Protein AF-A0A2V9DHL7-F1 (afdb_monomer)

Mean predicted aligned error: 11.83 Å

Solvent-accessible surface area (backbone atoms only — not comparable to full-atom values):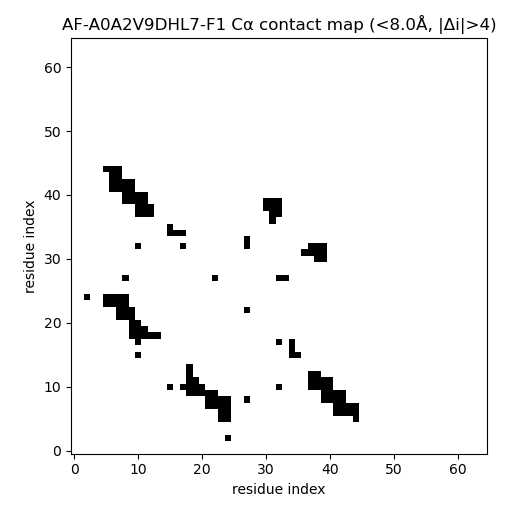 4426 Å² total; per-residue (Å²): 132,92,79,59,93,83,42,22,28,27,34,70,50,88,88,39,87,59,37,83,44,78,38,47,52,87,74,51,82,54,68,41,30,94,88,72,64,42,61,47,42,83,41,81,59,79,80,66,83,79,78,79,77,70,81,76,80,73,88,76,81,72,83,84,130

Secondary structure (DSSP, 8-state):
--PPTT-EEEE--TT-TTBT-EEEHHHH-SSB-TTT-PBEEEEPPP-------PPPP-TT-----

pLDDT: mean 78.09, std 8.52, range [58.59, 90.31]

Sequence (65 aa):
MQYLPGWTVQCINPDCEARGLWLRVDAARSELCSNCGAPLRNVPPPLGPRLRLRPRSLGTYRPRR

Foldseek 3Di:
DDDDAPWWKAAPDPPFPRGPPIDGPVRCVDQADPGPRGGIDIDGPPPPDPPPPPPDDPVPDDDDD

Radius of gyration: 21.15 Å; Cα contacts (8 Å, |Δi|>4): 73; chains: 1; bounding box: 47×48×41 Å

Structure (mmCIF, N/CA/C/O backbone):
data_AF-A0A2V9DHL7-F1
#
_entry.id   AF-A0A2V9DHL7-F1
#
loop_
_atom_site.group_PDB
_atom_site.id
_atom_site.type_symbol
_atom_site.label_atom_id
_atom_site.label_alt_id
_atom_site.label_comp_id
_atom_site.label_asym_id
_atom_site.label_entity_id
_atom_site.label_seq_id
_atom_site.pdbx_PDB_ins_code
_atom_site.Cartn_x
_atom_site.Cartn_y
_atom_site.Cartn_z
_atom_site.occupancy
_atom_site.B_iso_or_equiv
_atom_site.auth_seq_id
_atom_site.auth_comp_id
_atom_site.auth_asym_id
_atom_site.auth_atom_id
_atom_site.pdbx_PDB_model_num
ATOM 1 N N . MET A 1 1 ? 6.146 -13.361 10.676 1.00 58.59 1 MET A N 1
ATOM 2 C CA . MET A 1 1 ? 6.030 -12.128 11.498 1.00 58.59 1 MET A CA 1
ATOM 3 C C . MET A 1 1 ? 4.552 -11.895 11.814 1.00 58.59 1 MET A C 1
ATOM 5 O O . MET A 1 1 ? 3.738 -12.204 10.958 1.00 58.59 1 MET A O 1
ATOM 9 N N . GLN A 1 2 ? 4.163 -11.440 13.013 1.00 63.59 2 GLN A N 1
ATOM 10 C CA . GLN A 1 2 ? 2.737 -11.265 13.348 1.00 63.59 2 GLN A CA 1
ATOM 11 C C . GLN A 1 2 ? 2.295 -9.844 12.971 1.00 63.59 2 GLN A C 1
ATOM 13 O O . GLN A 1 2 ? 2.625 -8.875 13.650 1.00 63.59 2 GLN A O 1
ATOM 18 N N . TYR A 1 3 ? 1.631 -9.711 11.826 1.00 63.97 3 TYR A N 1
ATOM 19 C CA . TYR A 1 3 ? 1.119 -8.434 11.338 1.00 63.97 3 TYR A CA 1
ATOM 20 C C . TYR A 1 3 ? -0.127 -8.025 12.132 1.00 63.97 3 TYR A C 1
ATOM 22 O O . TYR A 1 3 ? -0.983 -8.862 12.419 1.00 63.97 3 TYR A O 1
ATOM 30 N N . LEU A 1 4 ? -0.241 -6.744 12.490 1.00 69.12 4 LEU A N 1
ATOM 31 C CA . LEU A 1 4 ? -1.439 -6.242 13.161 1.00 69.12 4 LEU A CA 1
ATOM 32 C C . LEU A 1 4 ? -2.588 -6.065 12.149 1.00 69.12 4 LEU A C 1
ATOM 34 O O . LEU A 1 4 ? -2.336 -5.671 11.003 1.00 69.12 4 LEU A O 1
ATOM 38 N N . PRO A 1 5 ? -3.849 -6.297 12.559 1.00 67.75 5 PRO A N 1
ATOM 39 C CA . PRO A 1 5 ? -5.014 -6.038 11.721 1.00 67.75 5 PRO A CA 1
ATOM 40 C C . PRO A 1 5 ? -5.005 -4.604 11.179 1.00 67.75 5 PRO A C 1
ATOM 42 O O . PRO A 1 5 ? -4.782 -3.648 11.922 1.00 67.75 5 PRO A O 1
ATOM 45 N N . GLY A 1 6 ? -5.242 -4.449 9.875 1.00 72.50 6 GLY A N 1
ATOM 46 C CA . GLY A 1 6 ? -5.234 -3.142 9.209 1.00 72.50 6 GLY A CA 1
ATOM 47 C C . GLY A 1 6 ? -3.859 -2.653 8.741 1.00 72.50 6 GLY A C 1
ATOM 48 O O . GLY A 1 6 ? -3.761 -1.538 8.228 1.00 72.50 6 GLY A O 1
ATOM 49 N N . TRP A 1 7 ? -2.802 -3.462 8.869 1.00 81.19 7 TRP A N 1
ATOM 50 C CA . TRP A 1 7 ? -1.521 -3.158 8.236 1.00 81.19 7 TRP A CA 1
ATOM 51 C C . TRP A 1 7 ? -1.582 -3.297 6.717 1.00 81.19 7 TRP A C 1
ATOM 53 O O . TRP A 1 7 ? -2.290 -4.134 6.147 1.00 81.19 7 TRP A O 1
ATOM 63 N N . THR A 1 8 ? -0.785 -2.463 6.062 1.00 86.38 8 THR A N 1
ATOM 64 C CA . THR A 1 8 ? -0.578 -2.491 4.622 1.00 86.38 8 THR A CA 1
ATOM 65 C C . THR A 1 8 ? 0.862 -2.840 4.299 1.00 86.38 8 THR A C 1
ATOM 67 O O . THR A 1 8 ? 1.787 -2.544 5.055 1.00 86.38 8 THR A O 1
ATOM 70 N N . VAL A 1 9 ? 1.040 -3.483 3.157 1.00 87.38 9 VAL A N 1
ATOM 71 C CA . VAL A 1 9 ? 2.329 -3.882 2.618 1.00 87.38 9 VAL A CA 1
ATOM 72 C C . VAL A 1 9 ? 2.516 -3.321 1.220 1.00 87.38 9 VAL A C 1
ATOM 74 O O . VAL A 1 9 ? 1.551 -3.104 0.487 1.00 87.38 9 VAL A O 1
ATOM 77 N N . GLN A 1 10 ? 3.771 -3.088 0.861 1.00 88.62 10 GLN A N 1
ATOM 78 C CA . GLN A 1 10 ? 4.170 -2.525 -0.418 1.00 88.62 10 GLN A CA 1
ATOM 79 C C . GLN A 1 10 ? 5.381 -3.275 -0.968 1.00 88.62 10 GLN A C 1
ATOM 81 O O . GLN A 1 10 ? 6.282 -3.662 -0.221 1.00 88.62 10 GLN A O 1
ATOM 86 N N . CYS A 1 11 ? 5.422 -3.462 -2.287 1.00 89.94 11 CYS A N 1
ATOM 87 C CA . CYS A 1 11 ? 6.610 -3.981 -2.953 1.0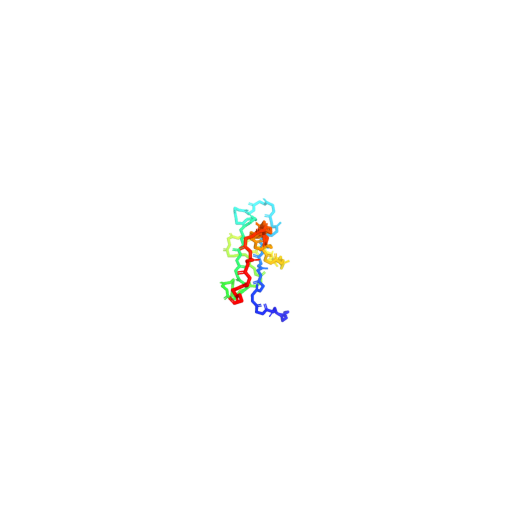0 89.94 11 CYS A CA 1
ATOM 88 C C . CYS A 1 11 ? 7.710 -2.912 -2.979 1.00 89.94 11 CYS A C 1
ATOM 90 O O . CYS A 1 11 ? 7.474 -1.781 -3.408 1.00 89.94 11 CYS A O 1
ATOM 92 N N . ILE A 1 12 ? 8.913 -3.282 -2.535 1.00 86.38 12 ILE A N 1
ATOM 93 C CA . ILE A 1 12 ? 10.077 -2.383 -2.497 1.00 86.38 12 ILE A CA 1
ATOM 94 C C . ILE A 1 12 ? 10.976 -2.495 -3.729 1.00 86.38 12 ILE A C 1
ATOM 96 O O . ILE A 1 12 ? 11.913 -1.713 -3.858 1.00 86.38 12 ILE A O 1
ATOM 100 N N . ASN A 1 13 ? 10.719 -3.462 -4.613 1.00 89.50 13 ASN A N 1
ATOM 101 C CA . ASN A 1 13 ? 11.545 -3.679 -5.794 1.00 89.50 13 ASN A CA 1
ATOM 102 C C . ASN A 1 13 ? 11.391 -2.492 -6.768 1.00 89.50 13 ASN A C 1
ATOM 104 O O . ASN A 1 13 ? 10.269 -2.260 -7.224 1.00 89.50 13 ASN A O 1
ATOM 108 N N . PRO A 1 14 ? 12.467 -1.741 -7.080 1.00 86.94 14 PRO A N 1
ATOM 109 C CA . PRO A 1 14 ? 12.412 -0.572 -7.959 1.00 86.94 14 PRO A CA 1
ATOM 110 C C . PRO A 1 14 ? 11.898 -0.881 -9.366 1.00 86.94 14 PRO A C 1
ATOM 112 O O . PRO A 1 14 ? 11.225 -0.019 -9.931 1.00 86.94 14 PRO A O 1
ATOM 115 N N . ASP A 1 15 ? 12.159 -2.091 -9.864 1.00 90.31 15 ASP A N 1
ATOM 116 C CA . ASP A 1 15 ? 11.853 -2.529 -11.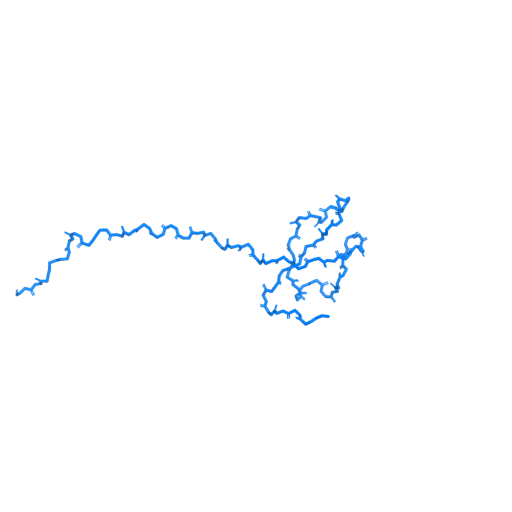231 1.00 90.31 15 ASP A CA 1
ATOM 117 C C . ASP A 1 15 ? 10.480 -3.207 -11.346 1.00 90.31 15 ASP A C 1
ATOM 119 O O . ASP A 1 15 ? 10.049 -3.604 -12.427 1.00 90.31 15 ASP A O 1
ATOM 123 N N . CYS A 1 16 ? 9.775 -3.370 -10.224 1.00 87.75 16 CYS A N 1
ATOM 124 C CA . CYS A 1 16 ? 8.458 -3.984 -10.214 1.00 87.75 16 CYS A CA 1
ATOM 125 C C . CYS A 1 16 ? 7.381 -2.958 -10.564 1.00 87.75 16 CYS A C 1
ATOM 127 O O . CYS A 1 16 ? 7.259 -1.926 -9.907 1.00 87.75 16 CYS A O 1
ATOM 129 N N . GLU A 1 17 ? 6.513 -3.299 -11.514 1.00 88.19 17 GLU A N 1
ATOM 130 C CA . GLU A 1 17 ? 5.331 -2.496 -11.856 1.00 88.19 17 GLU A CA 1
ATOM 131 C C . GLU A 1 17 ? 4.402 -2.272 -10.648 1.00 88.19 17 GLU A C 1
ATOM 133 O O . GLU A 1 17 ? 3.787 -1.220 -10.504 1.00 88.19 17 GLU A O 1
ATOM 138 N N . ALA A 1 18 ? 4.358 -3.232 -9.718 1.00 83.56 18 ALA A N 1
ATOM 139 C CA . ALA A 1 18 ? 3.565 -3.134 -8.496 1.00 83.56 18 ALA A CA 1
ATOM 140 C C . ALA A 1 18 ? 4.244 -2.319 -7.377 1.00 83.56 18 ALA A C 1
ATOM 142 O O . ALA A 1 18 ? 3.722 -2.236 -6.260 1.00 83.56 18 ALA A O 1
ATOM 143 N N . ARG A 1 19 ? 5.416 -1.726 -7.628 1.00 86.06 19 ARG A N 1
ATOM 144 C CA . ARG A 1 19 ? 6.051 -0.808 -6.681 1.00 86.06 19 ARG A CA 1
ATOM 145 C C . ARG A 1 19 ? 5.146 0.389 -6.437 1.00 86.06 19 ARG A C 1
ATOM 147 O O . ARG A 1 19 ? 4.553 0.947 -7.350 1.00 86.06 19 ARG A O 1
ATOM 154 N N . GLY A 1 20 ? 5.054 0.816 -5.183 1.00 79.56 20 GLY A N 1
ATOM 155 C CA . GLY A 1 20 ? 4.183 1.934 -4.832 1.00 79.56 20 GLY A CA 1
ATOM 156 C C . GLY A 1 20 ? 2.738 1.516 -4.544 1.00 79.56 20 GLY A C 1
ATOM 157 O O . GLY A 1 20 ? 2.051 2.238 -3.824 1.00 79.56 20 GLY A O 1
ATOM 158 N N . LEU A 1 21 ? 2.292 0.343 -5.013 1.00 84.62 21 LEU A N 1
ATOM 159 C CA . LEU A 1 21 ? 0.948 -0.164 -4.742 1.00 84.62 21 LEU A CA 1
ATOM 160 C C . LEU A 1 21 ? 0.830 -0.699 -3.317 1.00 84.62 21 LEU A C 1
ATOM 162 O O . LEU A 1 21 ? 1.709 -1.392 -2.802 1.00 84.62 21 LEU A O 1
ATOM 166 N N . TRP A 1 22 ? -0.293 -0.364 -2.694 1.00 85.75 22 TRP A N 1
ATOM 167 C CA . TRP A 1 22 ? -0.605 -0.725 -1.323 1.00 85.75 22 TRP A CA 1
ATOM 168 C C . TRP A 1 22 ? -1.542 -1.918 -1.330 1.00 85.75 22 TRP A C 1
ATOM 170 O O . TRP A 1 22 ? -2.627 -1.864 -1.908 1.00 85.75 22 TRP A O 1
ATOM 180 N N . LEU A 1 23 ? -1.140 -2.983 -0.653 1.00 83.69 23 LEU A N 1
ATOM 181 C CA . LEU A 1 23 ? -1.962 -4.166 -0.455 1.00 83.69 23 LEU A CA 1
ATOM 182 C C . LEU A 1 23 ? -2.241 -4.318 1.036 1.00 83.69 23 LEU A C 1
ATOM 184 O O . LEU A 1 23 ? -1.390 -4.027 1.875 1.00 83.69 23 LEU A O 1
ATOM 188 N N . ARG A 1 24 ? -3.442 -4.774 1.389 1.00 83.81 24 ARG A N 1
ATOM 189 C CA . ARG A 1 24 ? -3.708 -5.202 2.768 1.00 83.81 24 ARG A CA 1
ATOM 190 C C . ARG A 1 24 ? -2.923 -6.478 3.033 1.00 83.81 24 ARG A C 1
ATOM 192 O O . ARG A 1 24 ? -2.880 -7.343 2.160 1.00 83.81 24 ARG A O 1
ATOM 199 N N . VAL A 1 25 ? -2.359 -6.615 4.230 1.00 80.81 25 VAL A N 1
ATOM 200 C CA . VAL A 1 25 ? -1.647 -7.843 4.620 1.00 80.81 25 VAL A CA 1
ATOM 201 C C . VAL A 1 25 ? -2.525 -9.082 4.405 1.00 80.81 25 VAL A C 1
ATOM 203 O O . VAL A 1 25 ? -2.078 -10.043 3.784 1.00 80.81 25 VAL A O 1
ATOM 206 N N . ASP A 1 26 ? -3.798 -9.019 4.807 1.00 78.69 26 ASP A N 1
ATOM 207 C CA . ASP A 1 26 ? -4.756 -10.125 4.648 1.00 78.69 26 ASP A CA 1
ATOM 208 C C . ASP A 1 26 ? -4.976 -10.525 3.177 1.00 78.69 26 ASP A C 1
ATOM 210 O O . ASP A 1 26 ? -5.261 -11.681 2.866 1.00 78.69 26 ASP A O 1
ATOM 214 N N . ALA A 1 27 ? -4.833 -9.569 2.253 1.00 78.31 27 ALA A N 1
ATOM 215 C CA . ALA A 1 27 ? -4.995 -9.794 0.821 1.00 78.31 27 ALA A CA 1
ATOM 216 C C . ALA A 1 27 ? -3.716 -10.324 0.155 1.00 78.31 27 ALA A C 1
ATOM 218 O O . ALA A 1 27 ? -3.810 -11.058 -0.826 1.00 78.31 27 ALA A O 1
ATOM 219 N N . ALA A 1 28 ? -2.534 -9.983 0.679 1.00 76.75 28 ALA A N 1
ATOM 220 C CA . ALA A 1 28 ? -1.255 -10.382 0.097 1.00 76.75 28 ALA A CA 1
ATOM 221 C C . ALA A 1 28 ? -0.992 -11.895 0.205 1.00 76.75 28 ALA A C 1
ATOM 223 O O . ALA A 1 28 ? -0.235 -12.427 -0.608 1.00 76.75 28 ALA A O 1
ATOM 224 N N . ARG A 1 29 ? -1.621 -12.589 1.176 1.00 71.94 29 ARG A N 1
ATOM 225 C CA . ARG A 1 29 ? -1.543 -14.048 1.461 1.00 71.94 29 ARG A CA 1
ATOM 226 C C . ARG A 1 29 ? -0.129 -14.636 1.631 1.00 71.94 29 ARG A C 1
ATOM 228 O O . ARG A 1 29 ? 0.004 -15.789 2.023 1.00 71.94 29 ARG A O 1
ATOM 235 N N . SER A 1 30 ? 0.911 -13.866 1.340 1.00 77.00 30 SER A N 1
ATOM 236 C CA . SER A 1 30 ? 2.319 -14.231 1.307 1.00 77.00 30 SER A CA 1
ATOM 237 C C . SER A 1 30 ? 3.165 -12.988 1.586 1.00 77.00 30 SER A C 1
ATOM 239 O O . SER A 1 30 ? 2.733 -11.861 1.341 1.00 77.00 30 SER A O 1
ATOM 241 N N . GLU A 1 31 ? 4.382 -13.186 2.090 1.00 81.94 31 GLU A N 1
ATOM 242 C CA . GLU A 1 31 ? 5.335 -12.094 2.346 1.00 81.94 31 GLU A CA 1
ATOM 243 C C . GLU A 1 31 ? 6.046 -11.622 1.055 1.00 81.94 31 GLU A C 1
ATOM 245 O O . GLU A 1 31 ? 6.905 -10.740 1.095 1.00 81.94 31 GLU A O 1
ATOM 250 N N . LEU A 1 32 ? 5.686 -12.194 -0.102 1.00 86.06 32 LEU A N 1
ATOM 251 C CA . LEU A 1 32 ? 6.298 -11.938 -1.403 1.00 86.06 32 LEU A CA 1
ATOM 252 C C . LEU A 1 32 ? 5.306 -11.256 -2.347 1.00 86.06 32 LEU A C 1
ATOM 254 O O . LEU A 1 32 ? 4.105 -11.515 -2.341 1.00 86.06 3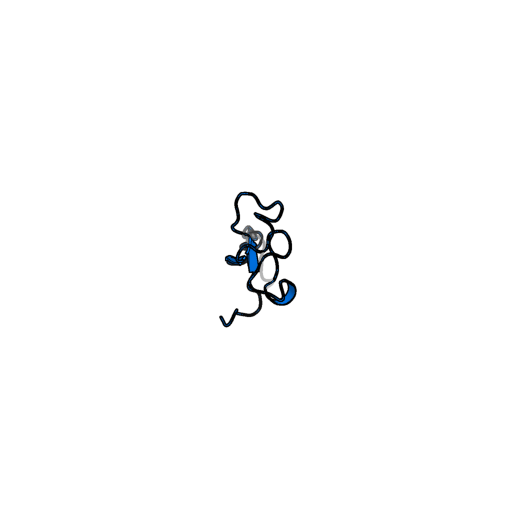2 LEU A O 1
ATOM 258 N N . CYS A 1 33 ? 5.817 -10.369 -3.190 1.00 86.12 33 CYS A N 1
ATOM 259 C CA . CYS A 1 33 ? 5.025 -9.688 -4.196 1.00 86.12 33 CYS A CA 1
ATOM 260 C C . CYS A 1 33 ? 4.591 -10.680 -5.280 1.00 86.12 33 CYS A C 1
ATOM 262 O O . CYS A 1 33 ? 5.437 -11.295 -5.924 1.00 86.12 33 CYS A O 1
ATOM 264 N N . SER A 1 34 ? 3.290 -10.767 -5.557 1.00 84.81 34 SER A N 1
ATOM 265 C CA . SER A 1 34 ? 2.750 -11.662 -6.591 1.00 84.81 34 SER A CA 1
ATOM 266 C C . SER A 1 34 ? 3.236 -11.347 -8.012 1.00 84.81 34 SER A C 1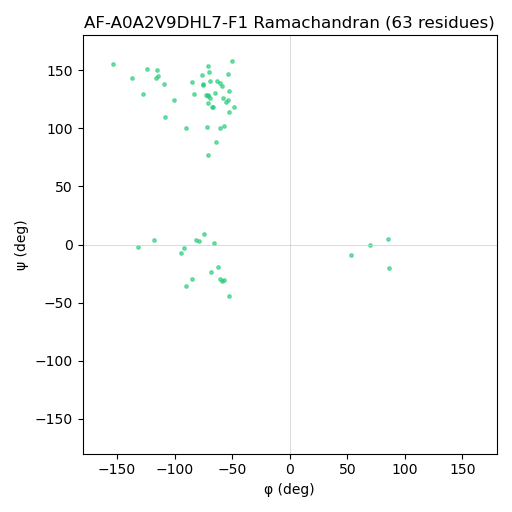
ATOM 268 O O . SER A 1 34 ? 3.146 -12.211 -8.874 1.00 84.81 34 SER A O 1
ATOM 270 N N . ASN A 1 35 ? 3.746 -10.134 -8.259 1.00 85.81 35 ASN A N 1
ATOM 271 C CA . ASN A 1 35 ? 4.166 -9.700 -9.593 1.00 85.81 35 ASN A CA 1
ATOM 272 C C . ASN A 1 35 ? 5.640 -10.012 -9.902 1.00 85.81 35 ASN A C 1
ATOM 274 O O . ASN A 1 35 ? 5.981 -10.321 -11.034 1.00 85.81 35 ASN A O 1
ATOM 278 N N . CYS A 1 36 ? 6.528 -9.917 -8.906 1.00 87.69 36 CYS A N 1
ATOM 279 C CA . CYS A 1 36 ? 7.980 -10.052 -9.114 1.00 87.69 36 CYS A CA 1
ATOM 280 C C . CYS A 1 36 ? 8.678 -10.998 -8.128 1.00 87.69 36 CYS A C 1
ATOM 282 O O . CYS A 1 36 ? 9.891 -11.163 -8.197 1.00 87.69 36 CYS A O 1
ATOM 284 N N . GLY A 1 37 ? 7.953 -11.564 -7.160 1.00 87.06 37 GLY A N 1
ATOM 285 C CA . GLY A 1 37 ? 8.513 -12.431 -6.123 1.00 87.06 37 GLY A CA 1
ATOM 286 C C . GLY A 1 37 ? 9.402 -11.724 -5.095 1.00 87.06 37 GLY A C 1
ATOM 287 O O . GLY A 1 37 ? 9.888 -12.372 -4.176 1.00 87.06 37 GLY A O 1
ATOM 288 N N . ALA A 1 38 ? 9.619 -10.410 -5.206 1.00 89.25 38 ALA A N 1
ATOM 289 C CA . ALA A 1 38 ? 10.407 -9.653 -4.238 1.00 89.25 38 ALA A CA 1
ATOM 290 C C . ALA A 1 38 ? 9.673 -9.506 -2.891 1.00 89.25 38 ALA A C 1
ATOM 292 O O . ALA A 1 38 ? 8.438 -9.492 -2.868 1.00 89.25 38 ALA A O 1
ATOM 293 N N . PRO A 1 39 ? 10.395 -9.341 -1.770 1.00 86.69 39 PRO A N 1
ATOM 294 C CA . PRO A 1 39 ? 9.778 -9.210 -0.456 1.00 86.69 39 PRO A CA 1
ATOM 295 C C . PRO A 1 39 ? 8.899 -7.960 -0.347 1.00 86.69 39 PRO A C 1
ATOM 297 O O . PRO A 1 39 ? 9.232 -6.876 -0.837 1.00 86.69 39 PRO A O 1
ATOM 300 N N . LEU A 1 4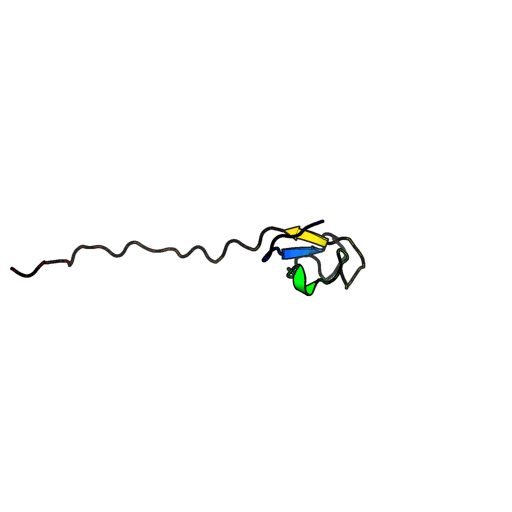0 ? 7.767 -8.118 0.332 1.00 88.06 40 LEU A N 1
ATOM 301 C CA . LEU A 1 40 ? 6.864 -7.036 0.691 1.00 88.06 40 LEU A CA 1
ATOM 302 C C . LEU A 1 40 ? 7.320 -6.374 1.999 1.00 88.06 40 LEU A C 1
ATOM 304 O O . LEU A 1 40 ? 7.742 -7.034 2.948 1.00 88.06 40 LEU A O 1
ATOM 308 N N . ARG A 1 41 ? 7.225 -5.045 2.063 1.00 87.12 41 ARG A N 1
ATOM 309 C CA . ARG A 1 41 ? 7.561 -4.244 3.244 1.00 87.12 41 ARG A CA 1
ATOM 310 C C . ARG A 1 41 ? 6.304 -3.679 3.870 1.00 87.12 41 ARG A C 1
ATOM 312 O O . ARG A 1 41 ? 5.438 -3.172 3.166 1.00 87.12 41 ARG A O 1
ATOM 319 N N . ASN A 1 42 ? 6.243 -3.704 5.194 1.00 85.88 42 ASN A N 1
ATOM 320 C CA . ASN A 1 42 ? 5.150 -3.089 5.936 1.00 85.88 42 ASN A CA 1
ATOM 321 C C . ASN A 1 42 ? 5.260 -1.579 5.852 1.00 85.88 42 ASN A C 1
ATOM 323 O O . ASN A 1 42 ? 6.308 -1.010 6.164 1.00 85.88 42 ASN A O 1
ATOM 327 N N . VAL A 1 43 ? 4.161 -0.946 5.470 1.00 81.50 43 VAL A N 1
ATOM 328 C CA . VAL A 1 43 ? 4.047 0.504 5.409 1.00 81.50 43 VAL A CA 1
ATOM 329 C C . VAL A 1 43 ? 2.801 0.889 6.203 1.00 81.50 43 VAL A C 1
ATOM 331 O O . VAL A 1 43 ? 1.748 0.281 5.988 1.00 81.50 43 VAL A O 1
ATOM 334 N N . PRO A 1 44 ? 2.888 1.842 7.150 1.00 73.06 44 PRO A N 1
ATOM 335 C CA . PRO A 1 44 ? 1.716 2.292 7.890 1.00 73.06 44 PRO A CA 1
ATOM 336 C C . PRO A 1 44 ? 0.684 2.847 6.904 1.00 73.06 44 PRO A C 1
ATOM 338 O O . PRO A 1 44 ? 1.088 3.583 6.000 1.00 73.06 44 PRO A O 1
ATOM 341 N N . PRO A 1 45 ? -0.613 2.514 7.054 1.00 69.31 45 PRO A N 1
ATOM 342 C CA . PRO A 1 45 ? -1.642 2.944 6.116 1.00 69.31 45 PRO A CA 1
ATOM 343 C C . PRO A 1 45 ? -1.597 4.465 5.944 1.00 69.31 45 PRO A C 1
ATOM 345 O O . PRO A 1 45 ? -1.272 5.176 6.905 1.00 69.31 45 PRO A O 1
ATOM 348 N N . PRO A 1 46 ? -1.908 4.983 4.740 1.00 68.62 46 PRO A N 1
ATOM 349 C CA . PRO A 1 46 ? -1.893 6.415 4.506 1.00 68.62 46 PRO A CA 1
ATOM 350 C C . PRO A 1 46 ? -2.765 7.086 5.564 1.00 68.62 46 PRO A C 1
ATOM 352 O O . PRO A 1 46 ? -3.927 6.715 5.749 1.00 68.62 46 PRO A O 1
ATOM 355 N N . LEU A 1 47 ? -2.174 8.044 6.286 1.00 66.94 47 LEU A N 1
ATOM 356 C CA . LEU A 1 47 ? -2.898 8.866 7.248 1.00 66.94 47 LEU A CA 1
ATOM 357 C C . LEU A 1 47 ? -4.098 9.441 6.497 1.00 66.94 47 LEU A C 1
ATOM 359 O O . LEU A 1 47 ? -3.910 10.163 5.514 1.00 66.94 47 LEU A O 1
ATOM 363 N N . GLY A 1 48 ? -5.307 9.039 6.903 1.00 67.75 48 GLY A N 1
ATOM 364 C CA . GLY A 1 48 ? -6.543 9.399 6.212 1.00 67.75 48 GLY A CA 1
ATOM 365 C C . GLY A 1 48 ? -6.627 10.908 5.966 1.00 67.75 48 GLY A C 1
ATOM 366 O O . GLY A 1 48 ? -5.944 11.677 6.656 1.00 67.75 48 GLY A O 1
ATOM 367 N N . PRO A 1 49 ? -7.435 11.354 4.985 1.00 69.81 49 PRO A N 1
ATOM 368 C CA . PRO A 1 49 ? -7.525 12.764 4.629 1.00 69.81 49 PRO A CA 1
ATOM 369 C C . PRO A 1 49 ? -7.701 13.577 5.906 1.00 69.81 49 PRO A C 1
ATOM 371 O O . PRO A 1 49 ? -8.651 13.358 6.657 1.00 69.81 49 PRO A O 1
ATOM 374 N N . ARG A 1 50 ? -6.735 14.462 6.190 1.00 68.19 50 ARG A N 1
ATOM 375 C CA . ARG A 1 50 ? -6.784 15.334 7.363 1.00 68.19 50 ARG A CA 1
ATOM 376 C C . ARG A 1 50 ? -8.084 16.116 7.263 1.00 68.19 50 ARG A C 1
ATOM 378 O O . ARG A 1 50 ? -8.165 17.057 6.472 1.00 68.19 50 ARG A O 1
ATOM 385 N N . LEU A 1 51 ? -9.095 15.711 8.033 1.00 65.94 51 LEU A N 1
ATOM 386 C CA . LEU A 1 51 ? -10.337 16.450 8.160 1.00 65.94 51 LEU A CA 1
ATOM 387 C C . LEU A 1 51 ? -9.936 17.808 8.721 1.00 65.94 51 LEU A C 1
ATOM 389 O O . LEU A 1 51 ? -9.644 17.947 9.908 1.00 65.94 51 LEU A O 1
ATOM 393 N N . ARG A 1 52 ? -9.845 18.812 7.847 1.00 70.19 52 ARG A N 1
ATOM 394 C CA . ARG A 1 52 ? -9.688 20.203 8.255 1.00 70.19 52 ARG A CA 1
ATOM 395 C C . ARG A 1 52 ? -11.020 20.615 8.865 1.00 70.19 52 ARG A C 1
ATOM 397 O O . ARG A 1 52 ? -11.833 21.263 8.212 1.00 70.19 52 ARG A O 1
ATOM 404 N N . LEU A 1 53 ? -11.262 20.178 10.100 1.00 70.19 53 LEU A N 1
ATOM 405 C CA . LEU A 1 53 ? -12.371 20.625 10.926 1.00 70.19 53 LEU A CA 1
ATOM 406 C C . LEU A 1 53 ? -12.130 22.107 11.188 1.00 70.19 53 LEU A C 1
ATOM 408 O O . LEU A 1 53 ? -11.435 22.489 12.124 1.00 70.19 53 LEU A O 1
ATOM 412 N N . ARG A 1 54 ? -12.633 22.950 10.287 1.00 74.75 54 ARG A N 1
ATOM 413 C CA . ARG A 1 54 ? -12.630 24.392 10.479 1.00 74.75 54 ARG A CA 1
ATOM 414 C C . ARG A 1 54 ? -13.577 24.649 11.654 1.00 74.75 54 ARG A C 1
ATOM 416 O O . ARG A 1 54 ? -14.749 24.279 11.539 1.00 74.75 54 ARG A O 1
ATOM 423 N N . PRO A 1 55 ? -13.108 25.212 12.780 1.00 75.19 55 PRO A N 1
ATOM 424 C CA . PRO A 1 55 ? -13.981 25.488 13.912 1.00 75.19 55 PRO A CA 1
ATOM 425 C C . PRO A 1 55 ? -15.156 26.348 13.438 1.00 75.19 55 PRO A C 1
ATOM 427 O O . PRO A 1 55 ? -14.947 27.407 12.842 1.00 75.19 55 PRO A O 1
ATOM 430 N N . ARG A 1 56 ? -16.396 25.885 13.640 1.00 70.62 56 ARG A N 1
ATOM 431 C CA . ARG A 1 56 ? -17.568 26.739 13.414 1.00 70.62 56 ARG A CA 1
ATOM 432 C C . ARG A 1 56 ? -17.589 27.785 14.525 1.00 70.62 56 ARG A C 1
ATOM 434 O O . ARG A 1 56 ? -17.509 27.429 15.696 1.00 70.62 56 ARG A O 1
ATOM 441 N N . SER A 1 57 ? -17.681 29.062 14.157 1.00 74.38 57 SER A N 1
ATOM 442 C CA . SER A 1 57 ? -17.830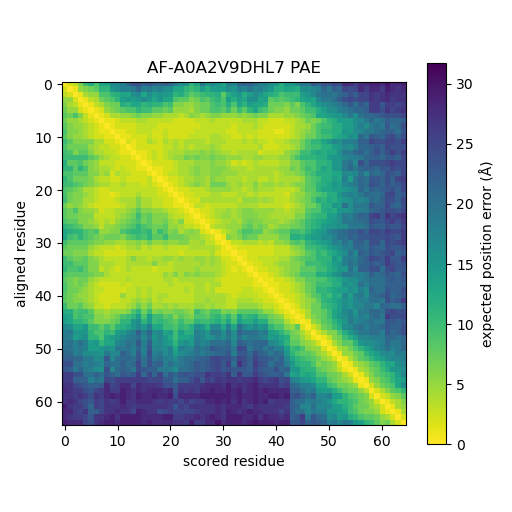 30.147 15.130 1.00 74.38 57 SER A CA 1
ATOM 443 C C . SER A 1 57 ? -19.086 29.912 15.974 1.00 74.38 57 SER A C 1
ATOM 445 O O . SER A 1 57 ? -20.175 29.751 15.428 1.00 74.38 57 SER A O 1
ATOM 447 N N . LEU A 1 58 ? -18.939 29.916 17.301 1.00 68.75 58 LEU A N 1
ATOM 448 C CA . LEU A 1 58 ? -20.039 29.782 18.268 1.00 68.75 58 LEU A CA 1
ATOM 449 C C . LEU A 1 58 ? -20.894 31.065 18.391 1.00 68.75 58 LEU A C 1
ATOM 451 O O . LEU A 1 58 ? -21.748 31.159 19.269 1.00 68.75 58 LEU A O 1
ATOM 455 N N . GLY A 1 59 ? -20.688 32.056 17.516 1.00 67.88 59 GLY A N 1
ATOM 456 C CA . GLY A 1 59 ? -21.208 33.423 17.646 1.00 67.88 59 GLY A CA 1
ATOM 457 C C . GLY A 1 59 ? -22.729 33.614 17.572 1.00 67.88 59 GLY A C 1
ATOM 458 O O . GLY A 1 59 ? -23.186 34.748 17.654 1.00 67.88 59 GLY A O 1
ATOM 459 N N . THR A 1 60 ? -23.529 32.557 17.420 1.00 67.69 60 THR A N 1
ATOM 460 C CA . THR A 1 60 ? -25.004 32.647 17.367 1.00 67.69 60 THR A CA 1
ATOM 461 C C 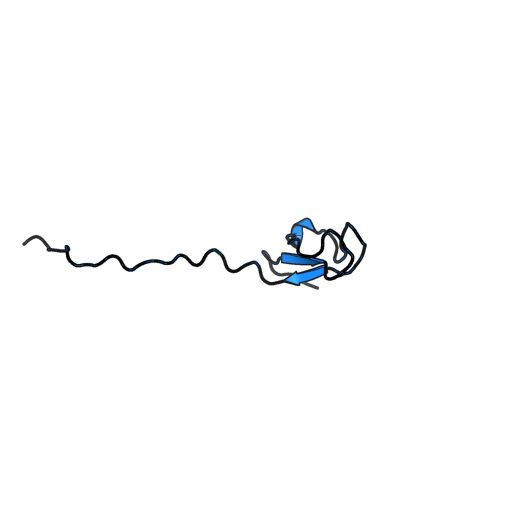. THR A 1 60 ? -25.727 31.908 18.493 1.00 67.69 60 THR A C 1
ATOM 463 O O . THR A 1 60 ? -26.957 31.920 18.526 1.00 67.69 60 THR A O 1
ATOM 466 N N . TYR A 1 61 ? -25.015 31.313 19.458 1.00 71.50 61 TYR A N 1
ATOM 467 C CA . TYR A 1 61 ? -25.680 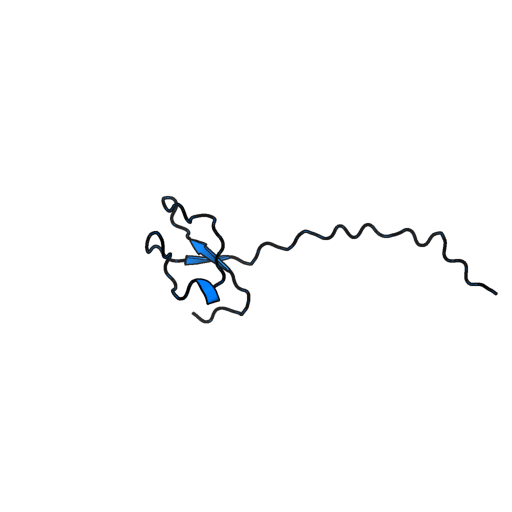30.704 20.610 1.00 71.50 61 TYR A CA 1
ATOM 468 C C . TYR A 1 61 ? -26.237 31.786 21.552 1.00 71.50 61 TYR A C 1
ATOM 470 O O . TYR A 1 61 ? -25.504 32.386 22.335 1.00 71.50 61 TYR A O 1
ATOM 478 N N . ARG A 1 62 ? -27.550 32.038 21.481 1.00 72.25 62 ARG A N 1
ATOM 479 C CA . ARG A 1 62 ? -28.304 32.756 22.520 1.00 72.25 62 ARG A CA 1
ATOM 480 C C . ARG A 1 62 ? -29.212 31.762 23.252 1.00 72.25 62 ARG A C 1
ATOM 482 O O . ARG A 1 62 ? -30.184 31.307 22.646 1.00 72.25 62 ARG A O 1
ATOM 489 N N . PRO A 1 63 ? -28.941 31.421 24.525 1.00 75.88 63 PRO A N 1
ATOM 490 C CA . PRO A 1 63 ? -29.892 30.659 25.323 1.00 75.88 63 PRO A CA 1
ATOM 491 C C . PRO A 1 63 ? -31.157 31.503 25.531 1.00 75.88 63 PRO A C 1
ATOM 493 O O . PRO A 1 63 ? -31.070 32.681 25.885 1.00 75.88 63 PRO A O 1
ATOM 496 N N . ARG A 1 64 ? -32.331 30.918 25.270 1.00 74.06 64 ARG A N 1
ATOM 497 C CA . ARG A 1 64 ? -33.619 31.559 25.563 1.00 74.06 64 ARG A CA 1
ATOM 498 C C . ARG A 1 64 ? -33.804 31.587 27.084 1.00 74.06 64 ARG A C 1
ATOM 500 O O . ARG A 1 64 ? -33.736 30.530 27.707 1.00 74.06 64 ARG A O 1
ATOM 507 N N . ARG A 1 65 ? -33.975 32.783 27.654 1.00 66.00 65 ARG A N 1
ATOM 508 C CA . ARG A 1 65 ? -34.576 32.960 28.983 1.00 66.00 65 ARG A CA 1
ATOM 509 C C . ARG A 1 65 ? -36.087 32.977 28.846 1.00 66.00 65 ARG A C 1
ATOM 511 O O . ARG A 1 65 ? -36.551 33.471 27.793 1.00 66.00 65 ARG A O 1
#

Nearest PDB structures (foldseek):
  8yqw-assembly1_J  TM=4.907E-01  e=7.353E+00  African swine fever virus
  8yqu-assembly1_J  TM=4.014E-01  e=6.044E+00  African swine fever virus
  8yqy-assembly1_J  TM=4.014E-01  e=8.946E+00  African swine fever virus